Protein AF-A0A1X7SZP4-F1 (afdb_monomer_lite)

Structure (mmCIF, N/CA/C/O backbone):
data_AF-A0A1X7SZP4-F1
#
_entry.id   AF-A0A1X7SZP4-F1
#
loop_
_atom_site.group_PDB
_atom_site.id
_atom_site.type_symbol
_atom_site.label_atom_id
_atom_site.label_alt_id
_atom_site.label_comp_id
_atom_site.label_asym_id
_atom_site.label_entity_id
_atom_site.label_seq_id
_atom_site.pdbx_PDB_ins_code
_atom_site.Cartn_x
_atom_site.Cartn_y
_atom_site.Cartn_z
_atom_site.occupancy
_atom_site.B_iso_or_equiv
_atom_site.auth_seq_id
_atom_site.auth_comp_id
_atom_site.auth_asym_id
_atom_site.auth_atom_id
_atom_site.pdbx_PDB_model_num
ATOM 1 N N . MET A 1 1 ? 3.011 -14.483 5.458 1.00 33.22 1 MET A N 1
ATOM 2 C CA . MET A 1 1 ? 3.362 -13.161 6.020 1.00 33.22 1 MET A CA 1
ATOM 3 C C . MET A 1 1 ? 2.186 -12.708 6.871 1.00 33.22 1 MET A C 1
ATOM 5 O O . MET A 1 1 ? 1.213 -12.203 6.335 1.00 33.22 1 MET A O 1
ATOM 9 N N . SER A 1 2 ? 2.203 -13.015 8.165 1.00 33.69 2 SER A N 1
ATOM 10 C CA . SER A 1 2 ? 1.147 -12.621 9.101 1.00 33.69 2 SER A CA 1
ATOM 11 C C . SER A 1 2 ? 1.398 -11.184 9.558 1.00 33.69 2 SER A C 1
ATOM 13 O O . SER A 1 2 ? 2.481 -10.863 10.041 1.00 33.69 2 SER A O 1
ATOM 15 N N . ILE A 1 3 ? 0.416 -10.300 9.377 1.00 45.62 3 ILE A N 1
ATOM 16 C CA . ILE A 1 3 ? 0.469 -8.937 9.915 1.00 45.62 3 ILE A CA 1
ATOM 17 C C . ILE A 1 3 ? 0.102 -9.032 11.401 1.00 45.62 3 ILE A C 1
ATOM 19 O O . ILE A 1 3 ? -1.069 -8.985 11.770 1.00 45.62 3 ILE A O 1
ATOM 23 N N . SER A 1 4 ? 1.096 -9.215 12.267 1.00 45.00 4 SER A N 1
ATOM 24 C CA . SER A 1 4 ? 0.918 -9.184 13.721 1.00 45.00 4 SER A CA 1
ATOM 25 C C . SER A 1 4 ? 0.967 -7.736 14.211 1.00 45.00 4 SER A C 1
ATOM 27 O O . SER A 1 4 ? 2.032 -7.162 14.433 1.00 45.00 4 SER A O 1
ATOM 29 N N . PHE A 1 5 ? -0.202 -7.121 14.388 1.00 53.28 5 PHE A N 1
ATOM 30 C CA . PHE A 1 5 ? -0.302 -5.851 15.102 1.00 53.28 5 PHE A CA 1
ATOM 31 C C . PHE A 1 5 ? -0.005 -6.086 16.590 1.00 53.28 5 PHE A C 1
ATOM 33 O O . PHE A 1 5 ? -0.743 -6.804 17.262 1.00 53.28 5 PHE A O 1
ATOM 40 N N . SER A 1 6 ? 1.058 -5.469 17.121 1.00 55.56 6 SER A N 1
ATOM 41 C CA . SER A 1 6 ? 1.285 -5.384 18.570 1.00 55.56 6 SER A CA 1
ATOM 42 C C . SER A 1 6 ? 0.137 -4.588 19.194 1.00 55.56 6 SER A C 1
ATOM 44 O O . SER A 1 6 ? 0.080 -3.356 19.126 1.00 55.56 6 SER A O 1
ATOM 46 N N . SER A 1 7 ? -0.832 -5.314 19.744 1.00 59.12 7 SER A N 1
ATOM 47 C CA . SER A 1 7 ? -2.124 -4.797 20.195 1.00 59.12 7 SER A CA 1
ATOM 48 C C . SER A 1 7 ? -2.007 -3.748 21.303 1.00 59.12 7 SER A C 1
ATOM 50 O O . SER A 1 7 ? -2.895 -2.904 21.406 1.00 59.12 7 SER A O 1
ATOM 52 N N . ASN A 1 8 ? -0.908 -3.734 22.067 1.00 60.09 8 ASN A N 1
ATOM 53 C CA . ASN A 1 8 ? -0.707 -2.845 23.219 1.00 60.09 8 ASN A CA 1
ATOM 54 C C . ASN A 1 8 ? -0.320 -1.406 22.831 1.00 60.09 8 ASN A C 1
ATOM 56 O O . ASN A 1 8 ? -0.784 -0.452 23.446 1.00 60.09 8 ASN A O 1
ATOM 60 N N . SER A 1 9 ? 0.498 -1.221 21.790 1.00 64.50 9 SER A N 1
ATOM 61 C CA . SER A 1 9 ? 0.933 0.123 21.372 1.00 64.50 9 SER A CA 1
ATOM 62 C C . SER A 1 9 ? -0.166 0.856 20.595 1.00 64.50 9 SER A C 1
ATOM 64 O O . SER A 1 9 ? -0.441 2.031 20.841 1.00 64.50 9 SER A O 1
ATOM 66 N N . VAL A 1 10 ? -0.863 0.142 19.705 1.00 68.06 10 VAL A N 1
ATOM 67 C CA . VAL A 1 10 ? -1.902 0.733 18.848 1.00 68.06 10 VAL A CA 1
ATOM 68 C C . VAL A 1 10 ? -3.174 1.059 19.622 1.00 68.06 10 VAL A C 1
ATOM 70 O O . VAL A 1 10 ? -3.814 2.068 19.337 1.00 68.06 10 VAL A O 1
ATOM 73 N N . THR A 1 11 ? -3.531 0.263 20.634 1.00 68.44 11 THR A N 1
ATOM 74 C CA . THR A 1 11 ? -4.640 0.614 21.535 1.00 68.44 11 THR A CA 1
ATOM 75 C C . THR A 1 11 ? -4.336 1.872 22.331 1.00 68.44 11 THR A C 1
ATOM 77 O O . THR A 1 11 ? -5.182 2.759 22.354 1.00 68.44 11 THR A O 1
ATOM 80 N N . HIS A 1 12 ? -3.133 1.996 22.897 1.00 68.19 12 HIS A N 1
ATOM 81 C CA . HIS A 1 12 ? -2.732 3.196 23.629 1.00 68.19 12 HIS A CA 1
ATOM 82 C C . HIS A 1 12 ? -2.802 4.454 22.747 1.00 68.19 12 HIS A C 1
ATOM 84 O O . HIS A 1 12 ? -3.390 5.446 23.163 1.00 68.19 12 HIS A O 1
ATOM 90 N N . MET A 1 13 ? -2.314 4.386 21.500 1.00 61.75 13 MET A N 1
ATOM 91 C CA . MET A 1 13 ? -2.419 5.496 20.538 1.00 61.75 13 MET A CA 1
ATOM 92 C C . MET A 1 13 ? -3.861 5.828 20.129 1.00 61.75 13 MET A C 1
ATOM 94 O O . MET A 1 13 ? -4.197 6.999 19.976 1.00 61.75 13 MET A O 1
ATOM 98 N N . CYS A 1 14 ? -4.736 4.830 19.967 1.00 68.56 14 CYS A N 1
ATOM 99 C CA . CYS A 1 14 ? -6.156 5.087 19.696 1.00 68.56 14 CYS A CA 1
ATOM 100 C C . CYS A 1 14 ? -6.820 5.827 20.867 1.00 68.56 14 CYS A C 1
ATOM 102 O O . CYS A 1 14 ? -7.620 6.732 20.642 1.00 68.56 14 CYS A O 1
ATOM 104 N N . THR A 1 15 ? -6.465 5.470 22.105 1.00 65.25 15 THR A N 1
ATOM 105 C CA . THR A 1 15 ? -7.012 6.091 23.319 1.00 65.25 15 THR A CA 1
ATOM 106 C C . THR A 1 15 ? -6.485 7.511 23.532 1.00 65.25 15 THR A C 1
ATOM 108 O O . THR A 1 15 ? -7.251 8.383 23.928 1.00 65.25 15 THR A O 1
ATOM 111 N N . THR A 1 16 ? -5.205 7.774 23.249 1.00 71.50 16 THR A N 1
ATOM 112 C CA . THR A 1 16 ? -4.604 9.105 23.445 1.00 71.50 16 THR A CA 1
ATOM 113 C C . THR A 1 16 ? -4.893 10.078 22.305 1.00 71.50 16 THR A C 1
ATOM 115 O O . THR A 1 16 ? -5.018 11.274 22.548 1.00 71.50 16 THR A O 1
ATOM 118 N N . CYS A 1 17 ? -5.000 9.592 21.066 1.00 67.38 17 CYS A N 1
ATOM 119 C CA . CYS A 1 17 ? -5.171 10.428 19.874 1.00 67.38 17 CYS A CA 1
ATOM 120 C C . CYS A 1 17 ? -6.614 10.427 19.328 1.00 67.38 17 CYS A C 1
ATOM 122 O O . CYS A 1 17 ? -6.882 11.086 18.327 1.00 67.38 17 CYS A O 1
ATOM 124 N N . GLY A 1 18 ? -7.540 9.683 19.950 1.00 71.62 18 GLY A N 1
ATOM 125 C CA . GLY A 1 18 ? -8.958 9.633 19.562 1.00 71.62 18 GLY A CA 1
ATOM 126 C C . GLY A 1 18 ? -9.226 8.990 18.196 1.00 71.62 18 GLY A C 1
ATOM 127 O O . GLY A 1 18 ? -10.293 9.180 17.614 1.00 71.62 18 GLY A O 1
ATOM 128 N N . VAL A 1 19 ? -8.262 8.246 17.651 1.00 75.56 19 VAL A N 1
ATOM 129 C CA . VAL A 1 19 ? -8.342 7.673 16.301 1.00 75.56 19 VAL A CA 1
ATOM 130 C C . VAL A 1 19 ? -9.014 6.304 16.355 1.00 75.56 19 VAL A C 1
ATOM 132 O O . VAL A 1 19 ? -8.644 5.449 17.157 1.00 75.56 19 VAL A O 1
ATOM 135 N N . SER A 1 20 ? -9.986 6.060 15.474 1.00 77.38 20 SER A N 1
ATOM 136 C CA . SER A 1 20 ? -10.617 4.742 15.361 1.00 77.38 20 SER A CA 1
ATOM 137 C C . SER A 1 20 ? -9.660 3.728 14.729 1.00 77.38 20 SER A C 1
ATOM 139 O O . SER A 1 20 ? -9.026 4.003 13.707 1.00 77.38 20 SER A O 1
ATOM 141 N N . LYS A 1 21 ? -9.623 2.507 15.280 1.00 76.81 21 LYS A N 1
ATOM 142 C CA . LYS A 1 21 ? -8.879 1.365 14.710 1.00 76.81 21 LYS A CA 1
ATOM 143 C C . LYS A 1 21 ? -9.261 1.096 13.248 1.00 76.81 21 LYS A C 1
ATOM 145 O O . LYS A 1 21 ? -8.418 0.670 12.464 1.00 76.81 21 LYS A O 1
ATOM 150 N N . VAL A 1 22 ? -10.508 1.392 12.873 1.00 79.12 22 VAL A N 1
ATOM 151 C CA . VAL A 1 22 ? -11.012 1.251 11.497 1.00 79.12 22 VAL A CA 1
ATOM 152 C C . VAL A 1 22 ? -10.344 2.253 10.555 1.00 79.12 22 VAL A C 1
ATOM 154 O O . VAL A 1 22 ? -9.975 1.896 9.438 1.00 79.12 22 VAL A O 1
ATOM 157 N N . SER A 1 23 ? -10.137 3.491 11.008 1.00 82.06 23 SER A N 1
ATOM 158 C CA . SER A 1 23 ? -9.474 4.535 10.220 1.00 82.06 23 SER A CA 1
ATOM 159 C C . SER A 1 23 ? -8.005 4.193 9.969 1.00 82.06 23 SER A C 1
ATOM 161 O O . SER A 1 23 ? -7.540 4.293 8.836 1.00 82.06 23 SER A O 1
ATOM 163 N N . LEU A 1 24 ? -7.302 3.703 10.997 1.00 81.50 24 LEU A N 1
ATOM 164 C CA . LEU A 1 24 ? -5.915 3.237 10.875 1.00 81.50 24 LEU A CA 1
ATOM 165 C C . LEU A 1 24 ? -5.789 2.053 9.915 1.00 81.50 24 LEU A C 1
ATOM 167 O O . LEU A 1 24 ? -4.897 2.039 9.070 1.00 81.50 24 LEU A O 1
ATOM 171 N N . LEU A 1 25 ? -6.699 1.081 10.015 1.00 81.56 25 LEU A N 1
ATOM 172 C CA . LEU A 1 25 ? -6.731 -0.063 9.110 1.00 81.56 25 LEU A CA 1
ATOM 173 C C . LEU A 1 25 ? -6.971 0.378 7.662 1.00 81.56 25 LEU A C 1
ATOM 175 O O . LEU A 1 25 ? -6.263 -0.072 6.766 1.00 81.56 25 LEU A O 1
ATOM 179 N N . ARG A 1 26 ? -7.916 1.298 7.431 1.00 83.25 26 ARG A N 1
ATOM 180 C CA . ARG A 1 26 ? -8.187 1.858 6.099 1.00 83.25 26 ARG A CA 1
ATOM 181 C C . ARG A 1 26 ? -6.956 2.547 5.514 1.00 83.25 26 ARG A C 1
ATOM 183 O O . ARG A 1 26 ? -6.642 2.343 4.343 1.00 83.25 26 ARG A O 1
ATOM 190 N N . GLU A 1 27 ? -6.256 3.353 6.305 1.00 84.50 27 GLU A N 1
ATOM 191 C CA . GLU A 1 27 ? -5.060 4.049 5.831 1.00 84.50 27 GLU A CA 1
ATOM 192 C C . GLU A 1 27 ? -3.887 3.087 5.592 1.00 84.50 27 GLU A C 1
ATOM 194 O O . GLU A 1 27 ? -3.168 3.223 4.601 1.00 84.50 27 GLU A O 1
ATOM 199 N N . PHE A 1 28 ? -3.739 2.069 6.442 1.00 84.00 28 PHE A N 1
ATOM 200 C CA . PHE A 1 28 ? -2.779 0.987 6.247 1.00 84.00 28 PHE A CA 1
ATOM 201 C C . PHE A 1 28 ? -3.048 0.222 4.944 1.00 84.00 28 PHE A C 1
ATOM 203 O O . PHE A 1 28 ? -2.134 0.075 4.131 1.00 84.00 28 PHE A O 1
ATOM 210 N N . CYS A 1 29 ? -4.293 -0.203 4.712 1.00 84.69 29 CYS A N 1
ATOM 211 C CA . CYS A 1 29 ? -4.738 -0.860 3.482 1.00 84.69 29 CYS A CA 1
ATOM 212 C C . CYS A 1 29 ? -4.420 -0.015 2.243 1.00 84.69 29 CYS A C 1
ATOM 214 O O . CYS A 1 29 ? -3.827 -0.518 1.294 1.00 84.69 29 CYS A O 1
ATOM 216 N N . ASN A 1 30 ? -4.706 1.288 2.285 1.00 83.44 30 ASN A N 1
ATOM 217 C CA . ASN A 1 30 ? -4.411 2.195 1.175 1.00 83.44 30 ASN A CA 1
ATOM 218 C C . ASN A 1 30 ? -2.904 2.379 0.927 1.00 83.44 30 ASN A C 1
ATOM 220 O O . ASN A 1 30 ? -2.478 2.411 -0.223 1.00 83.44 30 ASN A O 1
ATOM 224 N N . LYS A 1 31 ? -2.084 2.492 1.981 1.00 82.88 31 LYS A N 1
ATOM 225 C CA . LYS A 1 31 ? -0.625 2.678 1.846 1.00 82.88 31 LYS A CA 1
ATOM 226 C C . LYS A 1 31 ? 0.104 1.412 1.404 1.00 82.88 31 LYS A C 1
ATOM 228 O O . LYS A 1 31 ? 1.127 1.500 0.731 1.00 82.88 31 LYS A O 1
ATOM 233 N N . THR A 1 32 ? -0.391 0.248 1.812 1.00 80.44 32 THR A N 1
ATOM 234 C CA . THR A 1 32 ? 0.193 -1.054 1.456 1.00 80.44 32 THR A CA 1
ATOM 235 C C . THR A 1 32 ? -0.396 -1.642 0.180 1.00 80.44 32 THR A C 1
ATOM 237 O O . THR A 1 32 ? 0.219 -2.527 -0.409 1.00 80.44 32 THR A O 1
ATOM 240 N N . GLY A 1 33 ? -1.552 -1.141 -0.261 1.00 83.12 33 GLY A N 1
ATOM 241 C CA . GLY A 1 33 ? -2.289 -1.660 -1.410 1.00 83.12 33 GLY A CA 1
ATOM 242 C C . GLY A 1 33 ? -3.038 -2.949 -1.116 1.00 83.12 33 GLY A C 1
ATOM 243 O O . GLY A 1 33 ? -3.347 -3.708 -2.025 1.00 83.12 33 GLY A O 1
ATOM 244 N N . VAL A 1 34 ? -3.320 -3.233 0.151 1.00 85.56 34 VAL A N 1
ATOM 245 C CA . VAL A 1 34 ? -4.076 -4.421 0.544 1.00 85.56 34 VAL A CA 1
ATOM 246 C C . VAL A 1 34 ? -5.558 -4.071 0.580 1.00 85.56 34 VAL A C 1
ATOM 248 O O . VAL A 1 34 ? -5.973 -3.204 1.348 1.00 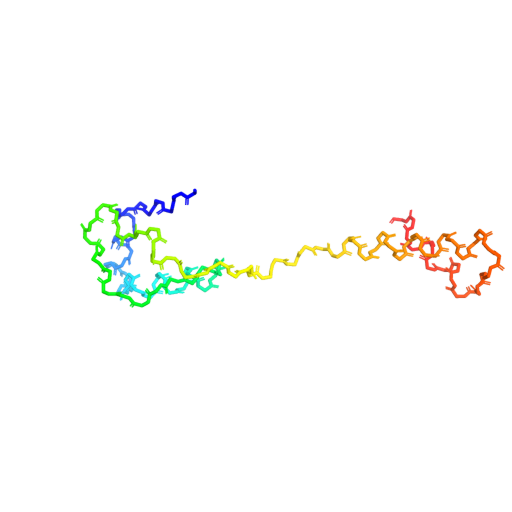85.56 34 VAL A O 1
ATOM 251 N N . GLN A 1 35 ? -6.368 -4.767 -0.211 1.00 85.00 35 GLN A N 1
ATOM 252 C CA . GLN A 1 35 ? -7.820 -4.651 -0.184 1.00 85.00 35 GLN A CA 1
ATOM 253 C C . GLN A 1 35 ? -8.413 -5.784 0.656 1.00 85.00 35 GLN A C 1
ATOM 255 O O . GLN A 1 35 ? -8.237 -6.965 0.357 1.00 85.00 35 GLN A O 1
ATOM 260 N N . ILE A 1 36 ? -9.141 -5.411 1.705 1.00 84.94 36 ILE A N 1
ATOM 261 C CA . ILE A 1 36 ? -9.864 -6.330 2.590 1.00 84.94 36 ILE A CA 1
ATOM 262 C C . ILE A 1 36 ? -11.374 -6.180 2.392 1.00 84.94 36 ILE A C 1
ATOM 264 O O . ILE A 1 36 ? -11.866 -5.096 2.068 1.00 84.94 36 ILE A O 1
ATOM 268 N N . THR A 1 37 ? -12.113 -7.266 2.592 1.00 81.62 37 THR A N 1
ATOM 269 C CA . THR A 1 37 ? -13.576 -7.288 2.467 1.00 81.62 37 THR A CA 1
ATOM 270 C C . THR A 1 37 ? -14.216 -6.442 3.564 1.00 81.62 37 THR A C 1
ATOM 272 O O . THR A 1 37 ? -13.767 -6.459 4.711 1.00 81.62 37 THR A O 1
ATOM 275 N N . LEU A 1 38 ? -15.280 -5.707 3.237 1.00 76.19 38 LEU A N 1
ATOM 276 C CA . LEU A 1 38 ? -16.016 -4.924 4.226 1.00 76.19 38 LEU A CA 1
ATOM 277 C C . LEU A 1 38 ? -16.817 -5.872 5.135 1.00 76.19 38 LEU A C 1
ATOM 279 O O . LEU A 1 38 ? -17.782 -6.490 4.690 1.00 76.19 38 LEU A O 1
ATOM 283 N N . LYS A 1 39 ? -16.391 -6.017 6.391 1.00 77.81 39 LYS A N 1
ATOM 284 C CA . LYS A 1 39 ? -17.048 -6.834 7.421 1.00 77.81 39 LYS A CA 1
ATOM 285 C C . LYS A 1 39 ? -16.900 -6.167 8.785 1.00 77.81 39 LYS A C 1
ATOM 287 O O . LYS A 1 39 ? -15.987 -5.367 8.998 1.00 77.81 39 LYS A O 1
ATOM 292 N N . ASP A 1 40 ? -17.765 -6.538 9.722 1.00 77.50 40 ASP A N 1
ATOM 293 C CA . ASP A 1 40 ? -17.664 -6.108 11.116 1.00 77.50 40 ASP A CA 1
ATOM 294 C C . ASP A 1 40 ? -16.537 -6.861 11.837 1.00 77.50 40 ASP A C 1
ATOM 296 O O . ASP A 1 40 ? -16.749 -7.861 12.529 1.00 77.50 40 ASP A O 1
ATOM 300 N N . TYR A 1 41 ? -15.307 -6.377 11.666 1.00 76.31 41 TYR A N 1
ATOM 301 C CA . TYR A 1 41 ? -14.130 -6.956 12.308 1.00 76.31 41 TYR A CA 1
ATOM 302 C C . TYR A 1 41 ? -14.156 -6.733 13.824 1.00 76.31 41 TYR A C 1
ATOM 304 O O . TYR A 1 41 ? -14.147 -5.606 14.330 1.00 76.31 41 TYR A O 1
ATOM 312 N N . LYS A 1 42 ? -14.128 -7.832 14.581 1.00 76.50 42 LYS A N 1
ATOM 313 C CA . LYS A 1 42 ? -14.009 -7.808 16.042 1.00 76.50 42 LYS A CA 1
ATOM 314 C C . LYS A 1 42 ? -12.534 -7.720 16.436 1.00 76.50 42 LYS A C 1
ATOM 316 O O . LYS A 1 42 ? -11.891 -8.722 16.728 1.00 76.50 42 LYS A O 1
ATOM 321 N N . PHE A 1 43 ? -12.015 -6.496 16.545 1.00 72.69 43 PHE A N 1
ATOM 322 C CA . PHE A 1 43 ? -10.635 -6.208 16.984 1.00 72.69 43 PHE A CA 1
ATOM 323 C C . PHE A 1 43 ? -10.311 -6.590 18.445 1.00 72.69 43 PHE A C 1
ATOM 325 O O . PHE A 1 43 ? -9.247 -6.233 18.946 1.00 72.69 43 PHE A O 1
ATOM 332 N N . SER A 1 44 ? -11.239 -7.241 19.153 1.00 72.75 44 SER A N 1
ATOM 333 C CA . SER A 1 44 ? -11.028 -7.782 20.502 1.00 72.75 44 SER A CA 1
ATOM 334 C C . SER A 1 44 ? -10.429 -9.193 20.486 1.00 72.75 44 SER A C 1
ATOM 336 O O . SER A 1 44 ? -10.038 -9.692 21.537 1.00 72.75 44 SER A O 1
ATOM 338 N N . LEU A 1 45 ? -10.399 -9.850 19.323 1.00 69.56 45 LEU A N 1
ATOM 339 C CA . LEU A 1 45 ? -9.864 -11.199 19.154 1.00 69.56 45 LEU A CA 1
ATOM 340 C C . LEU A 1 45 ? -8.360 -11.155 18.855 1.00 69.56 45 LEU A C 1
ATOM 342 O O . LEU A 1 45 ? -7.858 -10.194 18.273 1.00 69.56 45 LEU A O 1
ATOM 346 N N . THR A 1 46 ? -7.648 -12.220 19.224 1.00 69.06 46 THR A N 1
ATOM 347 C CA . THR A 1 46 ? -6.203 -12.378 18.982 1.00 69.06 46 THR A CA 1
ATOM 348 C C . THR A 1 46 ? -5.850 -12.490 17.495 1.00 69.06 46 THR A C 1
ATOM 350 O O . THR A 1 46 ? -4.760 -12.083 17.102 1.00 69.06 46 THR A O 1
ATOM 353 N N . ALA A 1 47 ? -6.776 -12.979 16.665 1.00 68.12 47 ALA A N 1
ATOM 354 C CA . ALA A 1 47 ? -6.656 -13.051 15.210 1.00 68.12 47 ALA A CA 1
ATOM 355 C C . ALA A 1 47 ? -7.956 -12.542 14.552 1.00 68.12 47 ALA A C 1
ATOM 357 O O . ALA A 1 47 ? -8.897 -13.311 14.370 1.00 68.12 47 ALA A O 1
ATOM 358 N N . PRO A 1 48 ? -8.057 -11.238 14.241 1.00 72.44 48 PRO A N 1
ATOM 359 C CA . PRO A 1 48 ? -9.286 -10.647 13.712 1.00 72.44 48 PRO A CA 1
ATOM 360 C C . PRO A 1 48 ? -9.490 -10.849 12.201 1.00 72.44 48 PRO A C 1
ATOM 362 O O . PRO A 1 48 ? -10.564 -10.521 11.712 1.00 72.44 48 PRO A O 1
ATOM 365 N N . PHE A 1 49 ? -8.494 -11.362 11.471 1.00 78.56 49 PHE A N 1
ATOM 366 C CA . PHE A 1 49 ? -8.536 -11.543 10.016 1.00 78.56 49 PHE A CA 1
ATOM 367 C C . PHE A 1 49 ? -8.386 -13.019 9.645 1.00 78.56 49 PHE A C 1
ATOM 369 O O . PHE A 1 49 ? -7.492 -13.688 10.164 1.00 78.56 49 PHE A O 1
ATO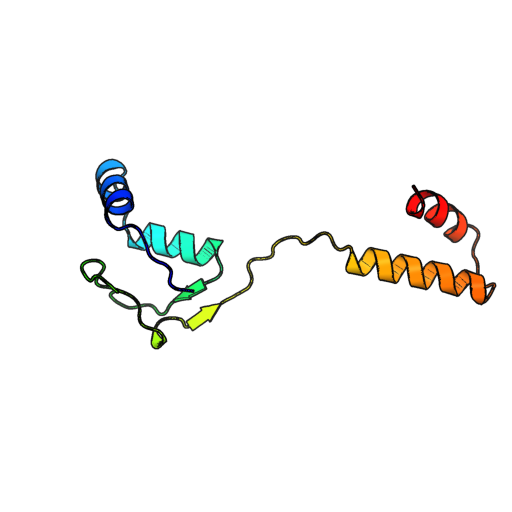M 376 N N . ASN A 1 50 ? -9.214 -13.493 8.714 1.00 77.88 50 ASN A N 1
ATOM 377 C CA . ASN A 1 50 ? -9.081 -14.805 8.082 1.00 77.88 50 ASN A CA 1
ATOM 378 C C . ASN A 1 50 ? -8.599 -14.675 6.629 1.00 77.88 50 ASN A C 1
ATOM 380 O O . ASN A 1 50 ? -8.711 -13.617 6.013 1.00 77.88 50 ASN A O 1
ATOM 384 N N . GLU A 1 51 ? -8.095 -15.764 6.044 1.00 73.44 51 GLU A N 1
ATOM 385 C CA . GLU A 1 51 ? -7.586 -15.766 4.661 1.00 73.44 51 GLU A CA 1
ATOM 386 C C . GLU A 1 51 ? -8.652 -15.348 3.633 1.00 73.44 51 GLU A C 1
ATOM 388 O O . GLU A 1 51 ? -8.347 -14.628 2.687 1.00 73.44 51 GLU A O 1
ATOM 393 N N . GLY A 1 52 ? -9.919 -15.709 3.862 1.00 77.19 52 GLY A N 1
ATOM 394 C CA . GLY A 1 52 ? -11.045 -15.308 3.010 1.00 77.19 52 GLY A CA 1
ATOM 395 C C . GLY A 1 52 ? -11.465 -13.837 3.131 1.00 77.19 52 GLY A C 1
ATOM 396 O O . GLY A 1 52 ? -12.376 -13.406 2.429 1.00 77.19 52 GLY A O 1
ATOM 397 N N . ASP A 1 53 ? -10.849 -13.063 4.027 1.00 81.62 53 ASP A N 1
ATOM 398 C CA . ASP A 1 53 ? -11.128 -11.631 4.170 1.00 81.62 53 ASP A CA 1
ATOM 399 C C . ASP A 1 53 ? -10.263 -10.771 3.237 1.00 81.62 53 ASP A C 1
ATOM 401 O O . ASP A 1 53 ? -10.604 -9.614 2.972 1.00 81.62 53 ASP A O 1
ATOM 405 N N . LEU A 1 54 ? -9.174 -11.330 2.703 1.00 81.31 54 LEU A N 1
ATOM 406 C CA . LEU A 1 54 ? -8.259 -10.647 1.796 1.00 81.31 54 LEU A CA 1
ATOM 407 C C . LEU A 1 54 ? -8.797 -10.719 0.359 1.00 81.31 54 LEU A C 1
ATOM 409 O O . LEU A 1 54 ? -8.780 -11.770 -0.272 1.00 81.31 54 LEU A O 1
ATOM 413 N N . ALA A 1 55 ? -9.292 -9.589 -0.150 1.00 82.44 55 ALA A N 1
ATOM 414 C CA . ALA A 1 55 ? -9.925 -9.517 -1.465 1.00 82.44 55 ALA A CA 1
ATOM 415 C C . ALA A 1 55 ? -8.891 -9.382 -2.591 1.00 82.44 55 ALA A C 1
ATOM 417 O O . ALA A 1 55 ? -8.999 -10.058 -3.612 1.00 82.44 55 ALA A O 1
ATOM 418 N N . CYS A 1 56 ? -7.884 -8.518 -2.419 1.00 77.38 56 CYS A N 1
ATOM 419 C CA . CYS A 1 56 ? -6.767 -8.423 -3.356 1.00 77.38 56 CYS A CA 1
ATOM 420 C C . CYS A 1 56 ? -5.547 -7.712 -2.749 1.00 77.38 56 CYS A C 1
ATOM 422 O O . CYS A 1 56 ? -5.644 -7.009 -1.742 1.00 77.38 56 CYS A O 1
ATOM 424 N N . ILE A 1 57 ? -4.390 -7.879 -3.392 1.00 80.31 57 ILE A N 1
ATOM 425 C CA . ILE A 1 57 ? -3.193 -7.071 -3.148 1.00 80.31 57 ILE A CA 1
ATOM 426 C C . ILE A 1 57 ? -2.889 -6.337 -4.449 1.00 80.31 57 ILE A C 1
ATOM 428 O O . ILE A 1 57 ? -2.555 -6.955 -5.459 1.00 80.31 57 ILE A O 1
ATOM 432 N N . VAL A 1 58 ? -3.020 -5.018 -4.417 1.00 76.69 58 VAL A N 1
ATOM 433 C CA . VAL A 1 58 ? -2.654 -4.118 -5.503 1.00 76.69 58 VAL A CA 1
ATOM 434 C C . VAL A 1 58 ? -1.261 -3.576 -5.204 1.00 76.69 58 VAL A C 1
ATOM 436 O O . VAL A 1 58 ? -1.048 -2.999 -4.140 1.00 76.69 58 VAL A O 1
ATOM 439 N N . PRO A 1 59 ? -0.283 -3.718 -6.105 1.00 68.62 59 PRO A N 1
ATOM 440 C CA . PRO A 1 59 ? 1.013 -3.095 -5.901 1.00 68.62 59 PRO A CA 1
ATOM 441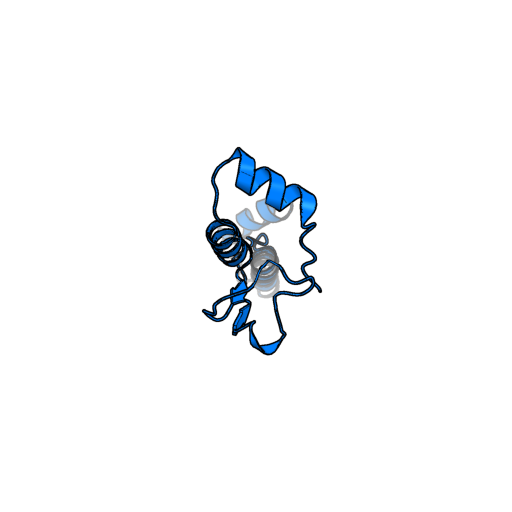 C C . PRO A 1 59 ? 0.850 -1.568 -5.871 1.00 68.62 59 PRO A C 1
ATOM 443 O O . PRO A 1 59 ? 0.538 -0.947 -6.887 1.00 68.62 59 PRO A O 1
ATOM 446 N N . VAL A 1 60 ? 1.075 -0.945 -4.710 1.00 74.94 60 VAL A N 1
ATOM 447 C CA . VAL A 1 60 ? 1.230 0.514 -4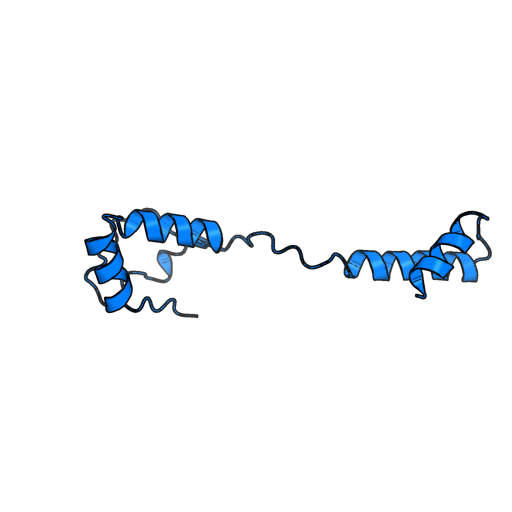.635 1.00 74.94 60 VAL A CA 1
ATOM 448 C C . VAL A 1 60 ? 2.562 0.833 -5.281 1.00 74.94 60 VAL A C 1
ATOM 450 O O . VAL A 1 60 ? 3.602 0.382 -4.800 1.00 74.94 60 VAL A O 1
ATOM 453 N N . VAL A 1 61 ? 2.506 1.554 -6.401 1.00 64.25 61 VAL A N 1
ATOM 454 C CA . VAL A 1 61 ? 3.649 1.898 -7.250 1.00 64.25 61 VAL A CA 1
ATOM 455 C C . VAL A 1 61 ? 4.812 2.382 -6.387 1.00 64.25 61 VAL A C 1
ATOM 457 O O . VAL A 1 61 ? 4.843 3.517 -5.918 1.00 64.25 61 VAL A O 1
ATOM 460 N N . LYS A 1 62 ? 5.793 1.505 -6.180 1.00 62.88 62 LYS A N 1
ATOM 461 C CA . LYS A 1 62 ? 7.122 1.910 -5.752 1.00 62.88 62 LYS A CA 1
ATOM 462 C C . LYS A 1 62 ? 7.846 2.249 -7.038 1.00 62.88 62 LYS A C 1
ATOM 464 O O . LYS A 1 62 ? 7.966 1.386 -7.902 1.00 62.88 62 LYS A O 1
ATOM 469 N N . HIS A 1 63 ? 8.269 3.496 -7.186 1.00 60.06 63 HIS A N 1
ATOM 470 C CA . HIS A 1 63 ? 9.143 3.910 -8.274 1.00 60.06 63 HIS A CA 1
ATOM 471 C C . HIS A 1 63 ? 10.453 3.120 -8.139 1.00 60.06 63 HIS A C 1
ATOM 473 O O . HIS A 1 63 ? 11.370 3.522 -7.433 1.00 60.06 63 HIS A O 1
ATOM 479 N N . THR A 1 64 ? 10.513 1.922 -8.716 1.00 56.78 64 THR A N 1
ATOM 480 C CA . THR A 1 64 ? 11.788 1.290 -9.014 1.00 56.78 64 THR A CA 1
ATOM 481 C C . THR A 1 64 ? 12.351 2.115 -10.147 1.00 56.78 64 THR A C 1
ATOM 483 O O . THR A 1 64 ? 11.715 2.165 -11.203 1.00 56.78 64 THR A O 1
ATOM 486 N N . ASP A 1 65 ? 13.477 2.792 -9.912 1.00 61.22 65 ASP A N 1
ATOM 487 C CA . ASP A 1 65 ? 14.225 3.482 -10.961 1.00 61.22 65 ASP A CA 1
ATOM 488 C C . ASP A 1 65 ? 14.163 2.624 -12.219 1.00 61.22 65 ASP A C 1
ATOM 490 O O . ASP A 1 65 ? 14.453 1.422 -12.155 1.00 61.22 65 ASP A O 1
ATOM 494 N N . PHE A 1 66 ? 13.713 3.205 -13.330 1.00 58.47 66 PHE A N 1
ATOM 495 C CA . PHE A 1 66 ? 13.458 2.512 -14.594 1.00 58.47 66 PHE A CA 1
ATOM 496 C C . PHE A 1 66 ? 14.780 2.074 -15.262 1.00 58.47 66 PHE A C 1
ATOM 498 O O . PHE A 1 66 ? 15.022 2.298 -16.444 1.00 58.47 66 PHE A O 1
ATOM 505 N N . LYS A 1 67 ? 15.667 1.419 -14.505 1.00 63.19 67 LYS A N 1
ATOM 506 C CA . LYS A 1 67 ? 16.940 0.856 -14.947 1.00 63.19 67 LYS A CA 1
ATOM 507 C C . LYS A 1 67 ? 16.718 -0.128 -16.092 1.00 63.19 67 LYS A C 1
ATOM 509 O O . LYS A 1 67 ? 17.533 -0.212 -16.996 1.00 63.19 67 LYS A O 1
ATOM 514 N N . ALA A 1 68 ? 15.574 -0.815 -16.119 1.00 66.12 68 ALA A N 1
ATOM 515 C CA . ALA A 1 68 ? 15.207 -1.684 -17.233 1.00 66.12 68 ALA A CA 1
ATOM 516 C C . ALA A 1 68 ? 15.174 -0.933 -18.578 1.00 66.12 68 ALA A C 1
ATOM 518 O O . ALA A 1 68 ? 15.744 -1.420 -19.549 1.00 66.12 68 ALA A O 1
ATOM 519 N N . ILE A 1 69 ? 14.579 0.266 -18.633 1.00 73.75 69 ILE A N 1
ATOM 520 C CA . ILE A 1 69 ? 14.547 1.064 -19.869 1.00 73.75 69 ILE A CA 1
ATOM 521 C C . ILE A 1 69 ? 15.945 1.575 -20.215 1.00 73.75 69 ILE A C 1
ATOM 523 O O . ILE A 1 69 ? 16.302 1.563 -21.388 1.00 73.75 69 ILE A O 1
ATOM 527 N N . SER A 1 70 ? 16.763 1.969 -19.233 1.00 72.88 70 SER A N 1
ATOM 528 C CA . SER A 1 70 ? 18.113 2.466 -19.528 1.00 72.88 70 SER A CA 1
ATOM 529 C C . SER A 1 70 ? 19.032 1.387 -20.114 1.00 72.88 70 SER A C 1
ATOM 531 O O . SER A 1 70 ? 19.773 1.687 -21.049 1.00 72.88 70 SER A O 1
ATOM 533 N N . TYR A 1 71 ? 18.950 0.130 -19.656 1.00 76.94 71 TYR A N 1
ATOM 534 C CA . TYR A 1 71 ? 19.696 -0.979 -20.268 1.00 76.94 71 TYR A CA 1
ATOM 535 C C . TYR A 1 71 ? 19.213 -1.283 -21.688 1.00 76.94 71 TYR A C 1
ATOM 537 O O . TYR A 1 71 ? 20.037 -1.414 -22.588 1.00 76.94 71 TYR A O 1
ATOM 545 N N . GLN A 1 72 ? 17.894 -1.338 -21.904 1.00 79.25 72 GLN A N 1
ATOM 546 C CA . GLN A 1 72 ? 17.312 -1.576 -23.232 1.00 79.25 72 GLN A CA 1
ATOM 547 C C . GLN A 1 72 ? 17.719 -0.471 -24.214 1.00 79.25 72 GLN A C 1
ATOM 549 O O . GLN A 1 72 ? 18.176 -0.757 -25.317 1.00 79.25 72 GLN A O 1
ATOM 554 N N . HIS A 1 73 ? 17.637 0.789 -23.782 1.00 80.81 73 HIS A N 1
ATOM 555 C CA . HIS A 1 73 ? 18.056 1.942 -24.572 1.00 80.81 73 HIS A CA 1
ATOM 556 C C . HIS A 1 73 ? 19.559 1.866 -24.888 1.00 80.81 73 HIS A C 1
ATOM 558 O O . HIS A 1 73 ? 19.941 1.980 -26.045 1.00 80.81 73 HIS A O 1
ATOM 564 N N . LYS A 1 74 ? 20.417 1.545 -23.908 1.00 80.50 74 LYS A N 1
ATOM 565 C CA . LYS A 1 74 ? 21.866 1.368 -24.126 1.00 80.50 74 LYS A CA 1
ATOM 566 C C . LYS A 1 74 ? 22.173 0.262 -25.141 1.00 80.50 74 LYS A C 1
ATOM 568 O O . LYS A 1 74 ? 23.052 0.437 -25.980 1.00 80.50 74 LYS A O 1
ATOM 573 N N . THR A 1 75 ? 21.438 -0.847 -25.088 1.00 78.50 75 THR A N 1
ATOM 574 C CA . THR A 1 75 ? 21.556 -1.955 -26.040 1.00 78.50 75 THR A CA 1
ATOM 575 C C . THR A 1 75 ? 21.137 -1.545 -27.450 1.00 78.50 75 THR A C 1
ATOM 577 O O . THR A 1 75 ? 21.885 -1.812 -28.385 1.00 78.50 75 THR A O 1
ATOM 580 N N . VAL A 1 76 ? 19.995 -0.866 -27.612 1.00 82.56 76 VAL A N 1
ATOM 581 C CA . VAL A 1 76 ? 19.527 -0.371 -28.922 1.00 82.56 76 VAL A CA 1
ATOM 582 C C . VAL A 1 76 ? 20.563 0.554 -29.540 1.00 82.56 76 VAL A C 1
ATOM 584 O O . VAL A 1 76 ? 20.986 0.309 -30.666 1.00 82.56 76 VAL A O 1
ATOM 587 N N . ILE A 1 77 ? 21.039 1.538 -28.771 1.00 80.38 77 ILE A N 1
ATOM 588 C CA . ILE A 1 77 ? 22.045 2.474 -29.260 1.00 80.38 77 ILE A CA 1
ATOM 589 C C . ILE A 1 77 ? 23.316 1.676 -29.657 1.00 80.38 77 ILE A C 1
ATOM 591 O O . ILE A 1 77 ? 23.767 1.780 -30.792 1.00 80.38 77 ILE A O 1
ATOM 595 N N . MET A 1 78 ? 23.816 0.737 -28.832 1.00 79.56 78 MET A N 1
ATOM 596 C CA . MET A 1 78 ? 24.962 -0.125 -29.207 1.00 79.56 78 MET A CA 1
ATOM 597 C C . MET A 1 78 ? 24.762 -0.957 -30.492 1.00 79.56 78 MET A C 1
ATOM 599 O O . MET A 1 78 ? 25.736 -1.174 -31.215 1.00 79.56 78 MET A O 1
ATOM 603 N N . TYR A 1 79 ? 23.552 -1.437 -30.787 1.00 82.75 79 TYR A N 1
ATOM 604 C CA . TYR A 1 79 ? 23.276 -2.185 -32.021 1.00 82.75 79 TYR A CA 1
ATOM 605 C C . TYR A 1 79 ? 23.270 -1.292 -33.268 1.00 82.75 79 TYR A C 1
ATOM 607 O O . TYR A 1 79 ? 23.730 -1.742 -34.317 1.00 82.75 79 TYR A O 1
ATOM 615 N N . GLU A 1 80 ? 22.820 -0.037 -33.163 1.00 82.31 80 GLU A N 1
ATOM 616 C CA . GLU A 1 80 ? 22.876 0.924 -34.278 1.00 82.31 80 GLU A CA 1
ATOM 617 C C . GLU A 1 80 ? 24.316 1.125 -34.778 1.00 82.31 80 GLU A C 1
ATOM 619 O O . GLU A 1 80 ? 24.540 1.161 -35.991 1.00 82.31 80 GLU A O 1
ATOM 624 N N . ARG A 1 81 ? 25.298 1.111 -33.861 1.00 74.75 81 ARG A N 1
ATOM 625 C CA . ARG A 1 81 ? 26.737 1.105 -34.190 1.00 74.75 81 ARG A CA 1
ATOM 626 C C . ARG A 1 81 ? 27.183 -0.122 -34.957 1.00 74.75 81 ARG A C 1
ATOM 628 O O . ARG A 1 81 ? 27.905 -0.006 -35.942 1.00 74.75 81 ARG A O 1
ATOM 635 N N . LEU A 1 82 ? 26.787 -1.307 -34.495 1.00 79.75 82 LEU A N 1
ATOM 636 C CA . LEU A 1 82 ? 27.171 -2.563 -35.147 1.00 79.75 82 LEU A CA 1
ATOM 637 C C . LEU A 1 82 ? 26.636 -2.644 -36.581 1.00 79.75 82 LEU A C 1
ATOM 639 O O . LEU A 1 82 ? 27.253 -3.286 -37.427 1.00 79.75 82 LEU A O 1
ATOM 643 N N . LEU A 1 83 ? 25.513 -1.978 -36.849 1.00 82.88 83 LEU A N 1
ATOM 644 C CA . LEU A 1 83 ? 24.894 -1.901 -38.169 1.00 82.88 83 LEU A CA 1
ATOM 645 C C . LEU A 1 83 ? 25.377 -0.700 -39.004 1.00 82.88 83 LEU A C 1
ATOM 647 O O . LEU A 1 83 ? 25.011 -0.602 -40.173 1.00 82.88 83 LEU A O 1
ATOM 651 N N . GLY A 1 84 ? 26.195 0.198 -38.442 1.00 77.00 84 GLY A N 1
ATOM 652 C CA . GLY A 1 84 ? 26.705 1.388 -39.132 1.00 77.00 84 GLY A CA 1
ATOM 653 C C . GLY A 1 84 ? 25.631 2.431 -39.463 1.00 77.00 84 GLY A C 1
ATOM 654 O O . GLY A 1 84 ? 25.806 3.211 -40.396 1.00 77.00 84 GLY A O 1
ATOM 655 N N . VAL A 1 85 ? 24.517 2.442 -38.721 1.00 78.31 85 VAL A N 1
ATOM 656 C CA . VAL A 1 85 ? 23.350 3.323 -38.947 1.00 78.31 85 VAL A CA 1
ATOM 657 C C . VAL A 1 85 ? 23.408 4.558 -38.028 1.00 78.31 85 VAL A C 1
ATOM 659 O O . VAL A 1 85 ? 22.398 5.183 -37.717 1.00 78.31 85 VAL A O 1
ATOM 662 N N . ASP A 1 86 ? 24.603 4.925 -37.558 1.00 73.00 86 ASP A N 1
ATOM 663 C CA . ASP A 1 86 ? 24.781 6.006 -36.589 1.00 73.00 86 ASP A CA 1
ATOM 664 C C . ASP A 1 86 ? 24.436 7.388 -37.173 1.00 73.00 86 ASP A C 1
ATOM 666 O O . ASP A 1 86 ? 25.010 7.845 -38.164 1.00 73.00 86 ASP A O 1
ATOM 670 N N . HIS A 1 87 ? 23.543 8.108 -36.491 1.00 72.00 87 HIS A N 1
ATOM 671 C CA . HIS A 1 87 ? 23.278 9.529 -36.723 1.00 72.00 87 HIS A CA 1
ATOM 672 C C . HIS A 1 87 ? 24.147 10.402 -35.796 1.00 72.00 87 HIS A C 1
ATOM 674 O O . HIS A 1 87 ? 24.414 10.025 -34.653 1.00 72.00 87 HIS A O 1
ATOM 680 N N . CYS A 1 88 ? 24.534 11.610 -36.233 1.00 63.78 88 CYS A N 1
ATOM 681 C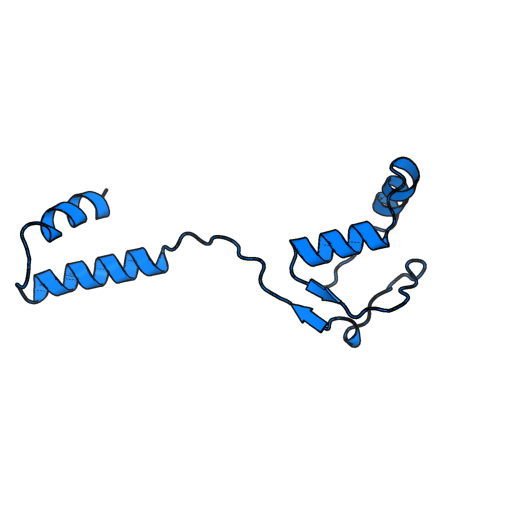 CA . CYS A 1 88 ? 25.406 12.536 -35.479 1.00 63.78 88 CYS A CA 1
ATOM 682 C C . CYS A 1 88 ? 24.898 12.829 -34.044 1.00 63.78 88 CYS A C 1
ATOM 684 O O . CYS A 1 88 ? 25.678 13.022 -33.114 1.00 63.78 88 CYS A O 1
ATOM 686 N N . SER A 1 89 ? 23.579 12.774 -33.834 1.00 62.09 89 SER A N 1
ATOM 687 C CA . SER A 1 89 ? 22.932 12.956 -32.525 1.00 62.09 89 SER A CA 1
ATOM 688 C C . SER A 1 89 ? 23.071 11.756 -31.571 1.00 62.09 89 SER A C 1
ATOM 690 O O . SER A 1 89 ? 23.005 11.946 -30.359 1.00 62.09 89 SER A O 1
ATOM 692 N N . SER A 1 90 ? 23.276 10.537 -32.087 1.00 63.50 90 SER A N 1
ATOM 693 C CA . SER A 1 90 ? 23.372 9.308 -31.280 1.00 63.50 90 SER A CA 1
ATOM 694 C C . SER A 1 90 ? 24.704 9.249 -30.520 1.00 63.50 90 SER A C 1
ATOM 696 O O . SER A 1 90 ? 24.733 8.914 -29.339 1.00 63.50 90 SER A O 1
ATOM 698 N N . ILE A 1 91 ? 25.800 9.724 -31.133 1.00 64.50 91 ILE A N 1
ATOM 699 C CA . ILE A 1 91 ? 27.160 9.755 -30.555 1.00 64.50 91 ILE A CA 1
ATOM 700 C C . ILE A 1 91 ? 27.237 10.522 -29.222 1.00 64.50 91 ILE A C 1
ATOM 702 O O . ILE A 1 91 ? 27.909 10.063 -28.296 1.00 64.50 91 ILE A O 1
ATOM 706 N N . SER A 1 92 ? 26.529 11.648 -29.086 1.00 68.00 92 SER A N 1
ATOM 707 C CA . SER A 1 92 ? 26.540 12.460 -27.857 1.00 68.00 92 SER A CA 1
ATOM 708 C C . SER A 1 92 ? 25.868 11.752 -26.669 1.00 68.00 92 SER A C 1
ATOM 710 O O . SER A 1 92 ? 26.373 11.825 -25.547 1.00 68.00 92 SER A O 1
ATOM 712 N N . ALA A 1 93 ? 24.799 10.984 -26.913 1.00 66.56 93 ALA A N 1
ATOM 713 C CA . ALA A 1 93 ? 24.077 10.249 -25.872 1.00 66.56 93 ALA A CA 1
ATOM 714 C C . ALA A 1 93 ? 24.940 9.164 -25.193 1.00 66.56 93 ALA A C 1
ATOM 716 O O . ALA A 1 93 ? 24.755 8.861 -24.014 1.00 66.56 93 ALA A O 1
ATOM 717 N N . TYR A 1 94 ? 25.939 8.615 -25.894 1.00 62.16 94 TYR A N 1
ATOM 718 C CA . TYR A 1 94 ? 26.854 7.618 -25.326 1.00 62.16 94 TYR A CA 1
ATOM 719 C C . TYR A 1 94 ? 27.837 8.179 -24.310 1.00 62.16 94 TYR A C 1
ATOM 721 O O . TYR A 1 94 ? 28.098 7.516 -23.308 1.00 62.16 94 TYR A O 1
ATOM 729 N N . TYR A 1 95 ? 28.390 9.370 -24.559 1.00 63.66 95 TYR A N 1
ATOM 730 C CA . TYR A 1 95 ? 29.315 10.009 -23.617 1.00 63.66 95 TYR A CA 1
ATOM 731 C C . TYR A 1 95 ? 28.631 10.276 -22.274 1.00 63.66 95 TYR A C 1
ATOM 733 O O . TYR A 1 95 ? 29.267 10.195 -21.230 1.00 63.66 95 TYR A O 1
ATOM 741 N N . TRP A 1 96 ? 27.318 10.503 -22.305 1.00 57.34 96 TRP A N 1
ATOM 742 C CA . TRP A 1 96 ? 26.489 10.679 -21.118 1.00 57.34 96 TRP A CA 1
ATOM 743 C C . TRP A 1 96 ? 26.070 9.354 -20.451 1.00 57.34 96 TRP A C 1
ATOM 745 O O . TRP A 1 96 ? 25.754 9.331 -19.270 1.00 57.34 96 TRP A O 1
ATOM 755 N N . CYS A 1 97 ? 26.090 8.233 -21.183 1.00 58.16 97 CYS A N 1
ATOM 756 C CA . CYS A 1 97 ? 25.733 6.896 -20.680 1.00 58.16 97 CYS A CA 1
ATOM 757 C C . CYS A 1 97 ? 26.940 6.084 -20.148 1.00 58.16 97 CYS A C 1
ATOM 759 O O . CYS A 1 97 ? 26.774 4.971 -19.631 1.00 58.16 97 CYS A O 1
ATOM 761 N N . GLY A 1 98 ? 28.161 6.590 -20.345 1.00 56.50 98 GLY A N 1
ATOM 762 C CA . GLY A 1 98 ? 29.418 5.972 -19.911 1.00 56.50 98 GLY A CA 1
ATOM 763 C C . GLY A 1 98 ? 30.067 6.604 -18.674 1.00 56.50 98 GLY A C 1
ATOM 764 O O . GLY A 1 98 ? 31.099 6.089 -18.251 1.00 56.50 98 GLY A O 1
ATOM 765 N N . ALA A 1 99 ? 29.492 7.681 -18.128 1.00 45.47 99 ALA A N 1
ATOM 766 C CA . ALA A 1 99 ? 29.942 8.362 -16.910 1.00 45.47 99 ALA A CA 1
ATOM 767 C C . ALA A 1 99 ? 29.121 7.940 -15.683 1.00 45.47 99 ALA A C 1
ATOM 769 O O . ALA A 1 99 ? 27.913 7.654 -15.854 1.00 45.47 99 ALA A O 1
#

Secondary structure (DSSP, 8-state):
------HHHHHHHHHHH---HHHHHHHHHHHHTEEE------TTSS----GGGEEEE---------HHHHHHHHHHHHHHHHTT---HHHHHHHHHH--

Radius of gyration: 25.1 Å; chains: 1; bounding box: 48×29×63 Å

Organism: Amphimedon queenslandica (NCBI:txid400682)

InterPro domains:
  IPR027523 CLU domain containing protein [PTHR12601] (15-67)
  IPR033646 CLU central domain [PF12807] (9-43)

Sequence (99 aa):
MSISFSSNSVTHMCTTCGVSKVSLLREFCNKTGVQITLKDYKFSLTAPFNEGDLACIVPVVKHTDFKAISYQHKTVIMYERLLGVDHCSSISAYYWCGA

Foldseek 3Di:
DDPQDPLVVVVVCCVVVVDDPVNVVVVVCVVQQWDFADDDFDPVDNDRDDPVRGPDRDHPDDCPPPVVVLVVVVVVLV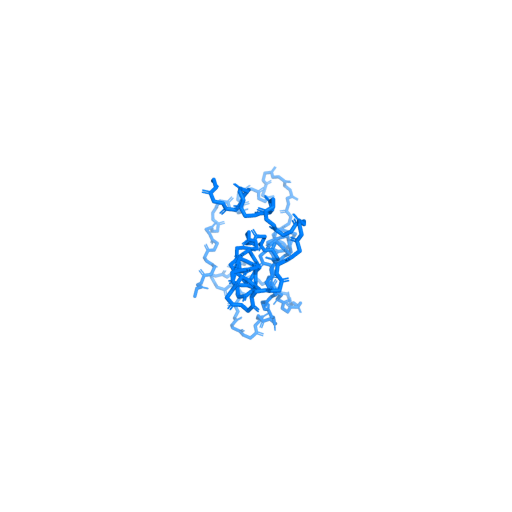VCVVVVVDDPVSVVVVVVSVD

pLDDT: mean 71.42, std 11.04, range [33.22, 85.56]